Protein AF-A0A7X7QV03-F1 (afdb_monomer)

Solvent-accessible surface area (backbone atoms only — not comparable to full-atom values): 6296 Å² total; per-residue (Å²): 118,90,61,52,71,51,69,78,62,36,50,78,43,77,78,42,81,59,85,38,38,40,30,37,37,34,27,37,96,81,48,48,44,33,36,41,41,37,42,54,74,68,66,85,74,63,60,47,76,44,63,62,94,65,67,80,91,40,44,28,34,46,96,92,39,82,41,44,32,60,57,38,50,74,73,30,44,82,43,59,52,43,95,91,49,56,39,38,78,49,65,37,34,22,47,68,58,50,52,51,51,59,55,52,57,75,76,54,134

Radius of gyration: 15.02 Å; Cα contacts (8 Å, |Δi|>4): 185; chains: 1; bounding box: 32×31×48 Å

Foldseek 3Di:
DVCPVQVVAWDWDFPDDDQFKTWIWTAHPVRQKIKIKMAGHDDPDQKDFAADDDDAPWWWQWPNDIDGNVCCNPRGDIFGADPVGRMGMTMIGTPVSVVVVVVVVVVDD

Sequence (109 aa):
KKMRAFYENCICLPLIRSENFTILQYSDDEEKTIILQLFEEKSFQQELI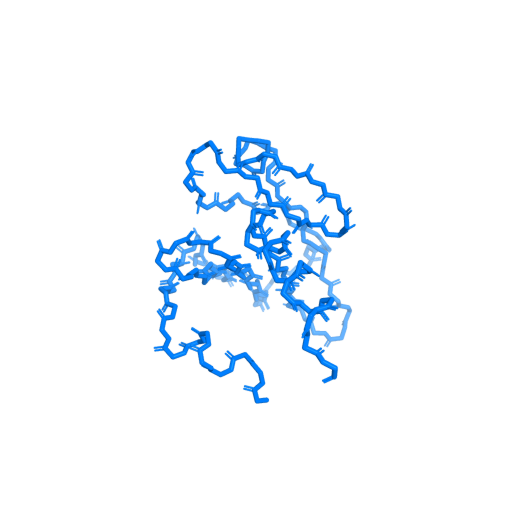VFPKLKKGKQYILNNEVYTSQQLTENGIKLTFSESVRSCTVILKDTYSEAIRARIAKYIP

Mean predicted aligned error: 4.94 Å

Secondary structure (DSSP, 8-state):
-TTHHHHHHPEEEEEEE-SSEEEEEEE-TT-SEEEEEEEESS---SEEEE-----TT-EEEETTEEEEHHHHHHH-EEEEPPSSSSEEEEEEEEHHHHHHHHHHHTT--

Structure (mmCIF, N/CA/C/O backbone):
data_AF-A0A7X7QV03-F1
#
_entry.id   AF-A0A7X7QV03-F1
#
loop_
_atom_site.group_PDB
_atom_site.id
_atom_site.type_symbol
_atom_site.label_atom_id
_atom_site.label_alt_id
_atom_site.label_comp_id
_atom_site.label_asym_id
_atom_site.label_entity_id
_atom_site.label_seq_id
_atom_site.pdbx_PDB_ins_code
_atom_site.Cartn_x
_atom_site.Cartn_y
_atom_site.Cartn_z
_atom_site.occupancy
_atom_site.B_iso_or_equiv
_atom_site.auth_seq_id
_atom_site.auth_comp_id
_atom_site.auth_asym_id
_atom_site.auth_atom_id
_atom_site.pdbx_PDB_model_num
ATOM 1 N N . LYS A 1 1 ? -0.130 -18.408 9.401 1.00 51.94 1 LYS A N 1
ATOM 2 C CA . LYS A 1 1 ? -1.594 -18.443 9.682 1.00 51.94 1 LYS A CA 1
ATOM 3 C C . LYS A 1 1 ? -2.215 -17.058 9.934 1.00 51.94 1 LYS A C 1
ATOM 5 O O . LYS A 1 1 ? -3.262 -16.818 9.356 1.00 51.94 1 LYS A O 1
ATOM 10 N N . LYS A 1 2 ? -1.602 -16.139 10.707 1.00 63.56 2 LYS A N 1
ATOM 11 C CA . LYS A 1 2 ? -2.222 -14.846 11.105 1.00 63.56 2 LYS A CA 1
ATOM 12 C C . LYS A 1 2 ? -2.667 -13.906 9.963 1.00 63.56 2 LYS A C 1
ATOM 14 O O . LYS A 1 2 ? -3.626 -13.179 10.158 1.00 63.56 2 LYS A O 1
ATOM 19 N N . MET A 1 3 ? -2.044 -13.956 8.783 1.00 82.06 3 MET A N 1
ATOM 20 C CA . MET A 1 3 ? -2.425 -13.109 7.635 1.00 82.06 3 MET A CA 1
ATOM 21 C C . MET A 1 3 ? -3.442 -13.749 6.682 1.00 82.06 3 MET A C 1
ATOM 23 O O . MET A 1 3 ? -3.906 -13.093 5.759 1.00 82.06 3 MET A O 1
ATOM 27 N N . ARG A 1 4 ? -3.800 -15.025 6.878 1.00 82.81 4 ARG A N 1
ATOM 28 C CA . ARG A 1 4 ? -4.681 -15.742 5.944 1.00 82.81 4 ARG A CA 1
ATOM 29 C C . ARG A 1 4 ? -6.064 -15.092 5.854 1.00 82.81 4 ARG A C 1
ATOM 31 O O . ARG A 1 4 ? -6.522 -14.821 4.756 1.00 82.81 4 ARG A O 1
ATOM 38 N N . ALA A 1 5 ? -6.652 -14.760 7.002 1.00 86.94 5 ALA A N 1
ATOM 39 C CA . ALA A 1 5 ? -7.951 -14.095 7.068 1.00 86.94 5 ALA A CA 1
ATOM 40 C C . ALA A 1 5 ? -7.951 -12.714 6.388 1.00 86.94 5 ALA A C 1
ATOM 42 O O . ALA A 1 5 ? -8.967 -12.310 5.834 1.00 86.94 5 ALA A O 1
ATOM 43 N N . PHE A 1 6 ? -6.817 -12.002 6.405 1.00 90.56 6 PHE A N 1
ATOM 44 C CA . PHE A 1 6 ? -6.675 -10.750 5.661 1.00 90.56 6 PHE A CA 1
ATOM 45 C C . PHE A 1 6 ? -6.737 -11.015 4.155 1.00 90.56 6 PHE A C 1
ATOM 47 O O . PHE A 1 6 ? -7.578 -10.438 3.480 1.00 90.56 6 PHE A O 1
ATOM 54 N N . TYR A 1 7 ? -5.909 -11.928 3.638 1.00 91.44 7 TYR A N 1
ATOM 55 C CA . TYR A 1 7 ? -5.860 -12.208 2.199 1.00 91.44 7 TYR A CA 1
ATOM 56 C C . TYR A 1 7 ? -7.153 -12.816 1.638 1.00 91.44 7 TYR A C 1
ATOM 58 O O . TYR A 1 7 ? -7.443 -12.633 0.463 1.00 91.44 7 TYR A O 1
ATOM 66 N N . GLU A 1 8 ? -7.938 -13.514 2.462 1.00 90.44 8 GLU A N 1
ATOM 67 C CA . GLU A 1 8 ? -9.249 -14.050 2.069 1.00 90.44 8 GLU A CA 1
ATOM 68 C C . GLU A 1 8 ? -10.311 -12.955 1.861 1.00 90.44 8 GLU A C 1
ATOM 70 O O . GLU A 1 8 ? -11.274 -13.191 1.140 1.00 90.44 8 GLU A O 1
ATOM 75 N N . ASN A 1 9 ? -10.140 -11.771 2.464 1.00 90.31 9 ASN A N 1
ATOM 76 C CA . ASN A 1 9 ? -11.150 -10.703 2.460 1.00 90.31 9 ASN A CA 1
ATOM 77 C C . ASN A 1 9 ? -10.638 -9.357 1.919 1.00 90.31 9 ASN A C 1
ATOM 79 O O . ASN A 1 9 ? -11.407 -8.407 1.823 1.00 90.31 9 ASN A O 1
ATOM 83 N N . CYS A 1 10 ? -9.348 -9.231 1.603 1.00 94.88 10 CYS A N 1
ATOM 84 C CA . CYS A 1 10 ? -8.798 -7.984 1.086 1.00 94.88 10 CYS A CA 1
ATOM 85 C C . CYS A 1 10 ? -9.140 -7.784 -0.394 1.00 94.88 10 CYS A C 1
ATOM 87 O O . CYS A 1 10 ? -9.236 -8.733 -1.174 1.0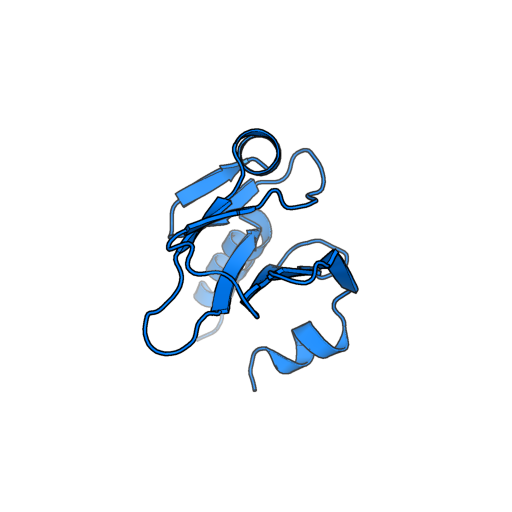0 94.88 10 CYS A O 1
ATOM 89 N N . ILE A 1 11 ? -9.200 -6.525 -0.804 1.00 95.12 11 ILE A N 1
ATOM 90 C CA . ILE A 1 11 ? -9.195 -6.125 -2.206 1.00 95.12 11 ILE A CA 1
ATOM 91 C C . ILE A 1 11 ? -7.741 -6.032 -2.665 1.00 95.12 11 ILE A C 1
ATOM 93 O O . ILE A 1 11 ? -6.931 -5.374 -2.015 1.00 95.12 11 ILE A O 1
ATOM 97 N N . CYS A 1 12 ? -7.420 -6.654 -3.801 1.00 96.25 12 CYS A N 1
ATOM 98 C CA . CYS A 1 12 ? -6.138 -6.487 -4.481 1.00 96.25 12 CYS A CA 1
ATOM 99 C C . CYS A 1 12 ? -6.283 -5.492 -5.638 1.00 96.25 12 CYS A C 1
ATOM 101 O O . CYS A 1 12 ? -6.994 -5.750 -6.609 1.00 96.25 12 CYS A O 1
ATOM 103 N N . LEU A 1 13 ? -5.564 -4.376 -5.559 1.00 95.75 13 LEU A N 1
ATOM 104 C CA . LEU A 1 13 ? -5.482 -3.347 -6.585 1.00 95.75 13 LEU A CA 1
ATOM 105 C C . LEU A 1 13 ? -4.085 -3.359 -7.229 1.00 95.75 13 LEU A C 1
ATOM 107 O O . LEU A 1 13 ? -3.104 -3.054 -6.547 1.00 95.75 13 LEU A O 1
ATOM 111 N N . PRO A 1 14 ? -3.954 -3.643 -8.536 1.00 95.44 14 PRO A N 1
ATOM 112 C CA . PRO A 1 14 ? -2.697 -3.412 -9.238 1.00 95.44 14 PRO A CA 1
ATOM 113 C C . PRO A 1 14 ? -2.444 -1.904 -9.368 1.00 95.44 14 PRO A C 1
ATOM 115 O O . PRO A 1 14 ? -3.225 -1.187 -9.994 1.00 95.44 14 PRO A O 1
ATOM 118 N N . LEU A 1 15 ? -1.352 -1.421 -8.773 1.00 94.81 15 LEU A N 1
ATOM 119 C CA . LEU A 1 15 ? -0.897 -0.035 -8.920 1.00 94.81 15 LEU A CA 1
ATOM 120 C C . LEU A 1 15 ? -0.084 0.137 -10.205 1.00 94.81 15 LEU A C 1
ATOM 122 O O . LEU A 1 15 ? -0.276 1.108 -10.931 1.00 94.81 15 LEU A O 1
ATOM 126 N N . ILE A 1 16 ? 0.801 -0.822 -10.492 1.00 93.06 16 ILE A N 1
ATOM 127 C CA . ILE A 1 16 ? 1.603 -0.881 -11.719 1.00 93.06 16 ILE A CA 1
ATOM 128 C C . ILE A 1 16 ? 1.669 -2.332 -12.189 1.00 93.06 16 IL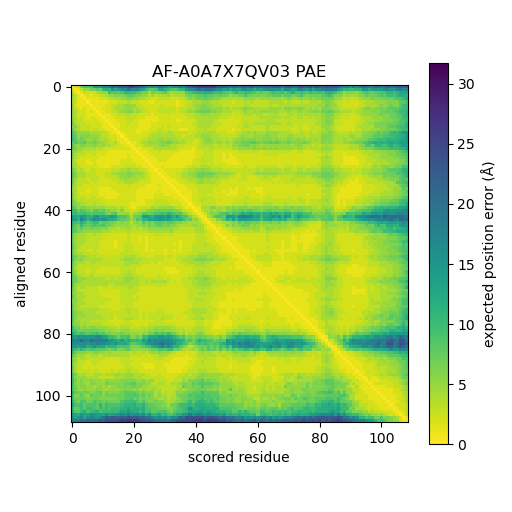E A C 1
ATOM 130 O O . ILE A 1 16 ? 1.890 -3.244 -11.393 1.00 93.06 16 ILE A O 1
ATOM 134 N N . ARG A 1 17 ? 1.528 -2.536 -13.499 1.00 90.81 17 ARG A N 1
ATOM 135 C CA . ARG A 1 17 ? 1.869 -3.789 -14.173 1.00 90.81 17 ARG A CA 1
ATOM 136 C C . ARG A 1 17 ? 2.632 -3.455 -15.447 1.00 90.81 17 ARG A C 1
ATOM 138 O O . ARG A 1 17 ? 2.073 -2.868 -16.366 1.00 90.81 17 ARG A O 1
ATOM 145 N N . SER A 1 18 ? 3.909 -3.802 -15.474 1.00 89.19 18 SER A N 1
ATOM 146 C CA . SER A 1 18 ? 4.821 -3.547 -16.589 1.00 89.19 18 SER A CA 1
ATOM 147 C C . SER A 1 18 ? 5.718 -4.761 -16.819 1.00 89.19 18 SER A C 1
ATOM 149 O O . S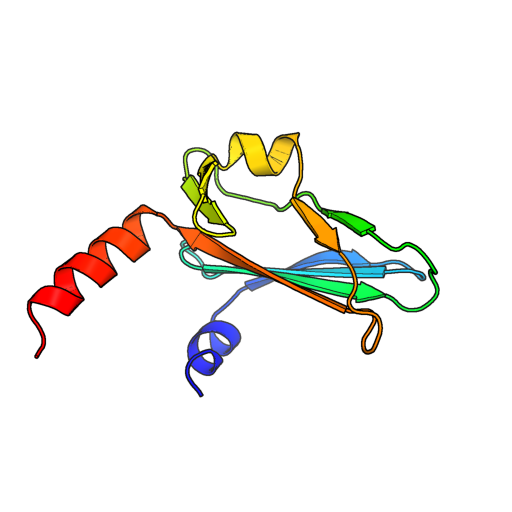ER A 1 18 ? 5.671 -5.722 -16.056 1.00 89.19 18 SER A O 1
ATOM 151 N N . GLU A 1 19 ? 6.561 -4.710 -17.847 1.00 86.94 19 GLU A N 1
ATOM 152 C CA . GLU A 1 19 ? 7.558 -5.759 -18.097 1.00 86.94 19 GLU A CA 1
ATOM 153 C C . GLU A 1 19 ? 8.672 -5.810 -17.042 1.00 86.94 19 GLU A C 1
ATOM 155 O O . GLU A 1 19 ? 9.343 -6.831 -16.916 1.00 86.94 19 GLU A O 1
ATOM 160 N N . ASN A 1 20 ? 8.874 -4.715 -16.303 1.00 88.81 20 ASN A N 1
ATOM 161 C CA . ASN A 1 20 ? 9.960 -4.583 -15.333 1.00 88.81 20 ASN A CA 1
ATOM 162 C C . ASN A 1 20 ? 9.488 -4.821 -13.899 1.00 88.81 20 ASN A C 1
ATOM 164 O O . ASN A 1 20 ? 10.224 -5.405 -13.106 1.00 88.81 20 ASN A O 1
ATOM 168 N N . PHE A 1 21 ? 8.274 -4.369 -13.579 1.00 90.31 21 PHE A N 1
ATOM 169 C CA . PHE A 1 21 ? 7.717 -4.394 -12.231 1.00 90.31 21 PHE A CA 1
ATOM 170 C C . PHE A 1 21 ? 6.228 -4.714 -12.228 1.00 90.31 21 PHE A C 1
ATOM 172 O O . PHE A 1 21 ? 5.461 -4.198 -13.053 1.00 90.31 21 PHE A O 1
ATOM 179 N N . THR A 1 22 ? 5.822 -5.448 -11.198 1.00 93.38 22 THR A N 1
ATOM 180 C CA . THR A 1 22 ? 4.435 -5.569 -10.761 1.00 93.38 22 THR A CA 1
ATOM 181 C C . THR A 1 22 ? 4.319 -5.031 -9.341 1.00 93.38 22 THR A C 1
ATOM 183 O O . THR A 1 22 ? 5.050 -5.455 -8.449 1.00 93.38 22 THR A O 1
ATOM 186 N N . ILE A 1 23 ? 3.395 -4.096 -9.124 1.00 94.50 23 ILE A N 1
ATOM 187 C CA . ILE A 1 23 ? 3.131 -3.494 -7.816 1.00 94.50 23 ILE A CA 1
ATOM 188 C C . ILE A 1 23 ? 1.659 -3.680 -7.486 1.00 94.50 23 ILE A C 1
ATOM 190 O O . ILE A 1 23 ? 0.783 -3.203 -8.212 1.00 94.50 23 ILE A O 1
ATOM 194 N N . LEU A 1 24 ? 1.398 -4.357 -6.377 1.00 96.62 24 LEU A N 1
ATOM 195 C CA . LEU A 1 24 ? 0.071 -4.687 -5.885 1.00 96.62 24 LEU A CA 1
ATOM 196 C C . LEU A 1 24 ? -0.159 -4.004 -4.541 1.00 96.62 24 LEU A C 1
ATOM 198 O O . LEU A 1 24 ? 0.710 -4.010 -3.671 1.00 96.62 24 LEU A O 1
ATOM 202 N N . GLN A 1 25 ? -1.350 -3.447 -4.368 1.00 97.31 25 GLN A N 1
ATOM 203 C CA . GLN A 1 25 ? -1.843 -2.962 -3.093 1.00 97.31 25 GLN A CA 1
ATOM 204 C C . GLN A 1 25 ? -2.991 -3.850 -2.635 1.00 97.31 25 GLN A C 1
ATOM 206 O O . GLN A 1 25 ? -4.012 -3.941 -3.308 1.00 97.31 25 GLN A O 1
ATOM 211 N N . TYR A 1 26 ? -2.847 -4.452 -1.467 1.00 97.56 26 TYR A N 1
ATOM 212 C CA . TYR A 1 26 ? -3.913 -5.177 -0.796 1.00 97.56 26 TYR A CA 1
ATOM 213 C C . TYR A 1 26 ? -4.458 -4.315 0.324 1.00 97.56 26 TYR A C 1
ATOM 215 O O . TYR A 1 26 ? -3.678 -3.781 1.109 1.00 97.56 26 TYR A O 1
ATOM 223 N N . SER A 1 27 ? -5.771 -4.203 0.441 1.00 96.38 27 SER A N 1
ATOM 224 C CA . SER A 1 27 ? -6.406 -3.463 1.531 1.00 96.38 27 SER A CA 1
ATOM 225 C C . SER A 1 27 ? -7.689 -4.147 1.962 1.00 96.38 27 SER A C 1
ATOM 227 O O . SER A 1 27 ? -8.444 -4.622 1.117 1.00 96.38 27 SER A O 1
ATOM 229 N N . ASP A 1 28 ? -7.958 -4.175 3.264 1.00 92.56 28 ASP A N 1
ATOM 230 C CA . ASP A 1 28 ? -9.324 -4.422 3.731 1.00 92.56 28 ASP A CA 1
ATOM 231 C C . ASP A 1 28 ? -10.232 -3.213 3.412 1.00 92.56 28 ASP A C 1
ATOM 233 O O . ASP A 1 28 ? -9.743 -2.120 3.108 1.00 92.56 28 ASP A O 1
ATOM 237 N N . ASP A 1 29 ? -11.553 -3.398 3.462 1.00 88.06 29 ASP A N 1
ATOM 238 C CA . ASP A 1 29 ? -12.536 -2.369 3.077 1.00 88.06 29 ASP A CA 1
ATOM 239 C C . ASP A 1 29 ? -12.400 -1.065 3.876 1.00 88.06 29 ASP A C 1
ATOM 241 O O . ASP A 1 29 ? -12.688 0.036 3.390 1.00 88.06 29 ASP A O 1
ATOM 245 N N . GLU A 1 30 ? -11.938 -1.171 5.119 1.00 90.44 30 GLU A N 1
ATOM 246 C CA . GLU A 1 30 ? -11.725 -0.050 6.026 1.00 90.44 30 GLU A CA 1
ATOM 247 C C . GLU A 1 30 ? -10.284 0.471 5.988 1.00 90.44 30 GLU A C 1
ATOM 249 O O . GLU A 1 30 ? -9.965 1.399 6.725 1.00 90.44 30 GLU A O 1
ATOM 254 N N . GLU A 1 31 ? -9.426 -0.062 5.118 1.00 93.00 31 GLU A N 1
ATOM 255 C CA . GLU A 1 31 ? -7.974 0.144 5.076 1.00 93.00 31 GLU A CA 1
ATOM 256 C C . GLU A 1 31 ? -7.297 0.111 6.460 1.00 93.00 31 GLU A C 1
ATOM 258 O O . GLU A 1 31 ? -6.373 0.880 6.731 1.00 93.00 31 GLU A O 1
ATOM 263 N N . LYS A 1 32 ? -7.748 -0.767 7.361 1.00 93.12 32 LYS A N 1
AT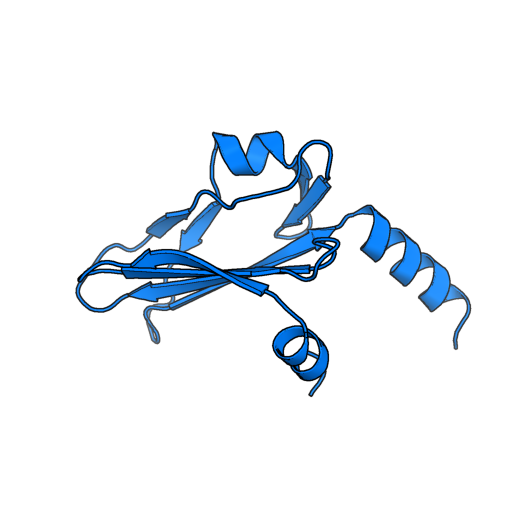OM 264 C CA . LYS A 1 32 ? -7.097 -0.960 8.667 1.00 93.12 32 LYS A CA 1
ATOM 265 C C . LYS A 1 32 ? -5.697 -1.520 8.480 1.00 93.12 32 LYS A C 1
ATOM 267 O O . LYS A 1 32 ? -4.776 -1.197 9.229 1.00 93.12 32 LYS A O 1
ATOM 272 N N . THR A 1 33 ? -5.546 -2.398 7.496 1.00 94.19 33 THR A N 1
ATOM 273 C CA . THR A 1 33 ? -4.268 -2.910 7.014 1.00 94.19 33 THR A CA 1
ATOM 274 C C . THR A 1 33 ? -4.180 -2.702 5.511 1.00 94.19 33 THR A C 1
ATOM 276 O O . THR A 1 33 ? -5.090 -3.073 4.768 1.00 94.19 33 THR A O 1
ATOM 279 N N . ILE A 1 34 ? -3.058 -2.142 5.068 1.00 96.44 34 ILE A N 1
ATOM 280 C CA . ILE A 1 34 ? -2.686 -2.073 3.658 1.00 96.44 34 ILE A CA 1
ATOM 281 C C . ILE A 1 34 ? -1.338 -2.760 3.487 1.00 96.44 34 ILE A C 1
ATOM 283 O O . ILE A 1 34 ? -0.417 -2.536 4.271 1.00 96.44 34 ILE A O 1
ATOM 287 N N . ILE A 1 35 ? -1.212 -3.587 2.456 1.00 95.81 35 ILE A N 1
ATOM 288 C CA . ILE A 1 35 ? 0.042 -4.236 2.086 1.00 95.81 35 ILE A CA 1
ATOM 289 C C . ILE A 1 35 ? 0.405 -3.802 0.677 1.00 95.81 35 ILE A C 1
ATOM 291 O O . ILE A 1 35 ? -0.360 -4.024 -0.256 1.00 95.81 35 ILE A O 1
ATOM 295 N N . LEU A 1 36 ? 1.585 -3.220 0.522 1.00 96.00 36 LEU A N 1
ATOM 296 C CA . LEU A 1 36 ? 2.208 -3.009 -0.774 1.00 96.00 36 LEU A CA 1
ATOM 297 C C . LEU A 1 36 ? 3.156 -4.169 -1.035 1.00 96.00 36 LEU A C 1
ATOM 299 O O . LEU A 1 36 ? 4.075 -4.400 -0.250 1.00 96.00 36 LEU A O 1
ATOM 303 N N . GLN A 1 37 ? 2.926 -4.894 -2.123 1.00 93.62 37 GLN A N 1
ATOM 304 C CA . GLN A 1 37 ? 3.841 -5.912 -2.617 1.00 93.62 37 GLN A CA 1
ATOM 305 C C . GLN A 1 37 ? 4.391 -5.482 -3.959 1.00 93.62 37 GLN A C 1
ATOM 307 O O . GLN A 1 37 ? 3.644 -5.135 -4.872 1.00 93.62 37 GLN A O 1
ATOM 312 N N . LEU A 1 38 ? 5.706 -5.532 -4.067 1.00 92.06 38 LEU A N 1
ATOM 313 C CA . LEU A 1 38 ? 6.418 -5.227 -5.284 1.00 92.06 38 LEU A CA 1
ATOM 314 C C . LEU A 1 38 ? 7.204 -6.462 -5.714 1.00 92.06 38 LEU A C 1
ATOM 316 O O . LEU A 1 38 ? 7.892 -7.072 -4.896 1.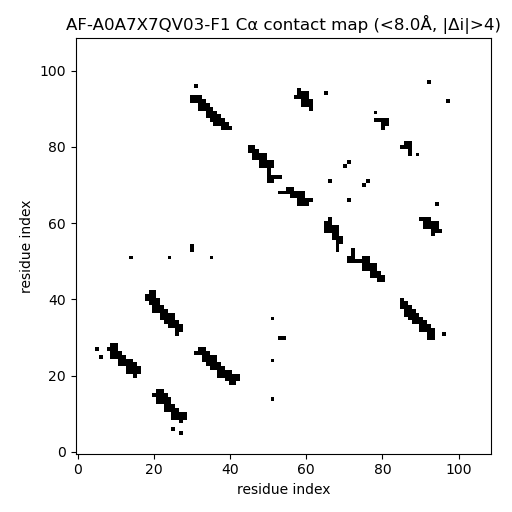00 92.06 38 LEU A O 1
ATOM 320 N N . PHE A 1 39 ? 7.117 -6.783 -6.999 1.00 90.31 39 PHE A N 1
ATOM 321 C CA . PHE A 1 39 ? 7.859 -7.844 -7.667 1.00 90.31 39 PHE A CA 1
ATOM 322 C C . PHE A 1 39 ? 8.609 -7.231 -8.847 1.00 90.31 39 PHE A C 1
ATOM 324 O O . PHE A 1 39 ? 8.005 -6.547 -9.677 1.00 90.31 39 PHE A O 1
ATOM 331 N N . GLU A 1 40 ? 9.917 -7.443 -8.907 1.00 87.69 40 GLU A N 1
ATOM 332 C CA . GLU A 1 40 ? 10.751 -7.039 -10.033 1.00 87.69 40 GLU A CA 1
ATOM 333 C C . GLU A 1 40 ? 11.080 -8.243 -10.907 1.00 87.69 40 GLU A C 1
ATOM 335 O O . GLU A 1 40 ? 11.493 -9.292 -10.421 1.00 87.69 40 GLU A O 1
ATOM 340 N N . GLU A 1 41 ? 10.891 -8.058 -12.209 1.00 82.00 41 GLU A N 1
ATOM 341 C CA . GLU A 1 41 ? 11.015 -9.114 -13.212 1.00 82.00 41 GLU A CA 1
ATOM 342 C C . GLU A 1 41 ? 12.318 -8.971 -14.010 1.00 82.00 41 GLU A C 1
ATOM 344 O O . GLU A 1 41 ? 13.045 -9.939 -14.214 1.00 82.00 41 GLU A O 1
ATOM 349 N N . LYS A 1 42 ? 12.624 -7.752 -14.481 1.00 78.81 42 LYS A N 1
ATOM 350 C CA . LYS A 1 42 ? 13.711 -7.506 -15.455 1.00 78.81 42 LYS A CA 1
ATOM 351 C C . LYS A 1 42 ? 14.570 -6.275 -15.178 1.00 78.81 42 LYS A C 1
ATOM 353 O O . LYS A 1 42 ? 15.440 -5.939 -15.979 1.00 78.81 42 LYS A O 1
ATOM 358 N N . SER A 1 43 ? 14.315 -5.568 -14.087 1.00 74.31 43 SER A N 1
ATOM 359 C CA . SER A 1 43 ? 15.067 -4.363 -13.752 1.00 74.31 43 SER A CA 1
ATOM 360 C C . SER A 1 43 ? 16.283 -4.686 -12.861 1.00 74.31 43 SER A C 1
ATOM 362 O O . SER A 1 43 ? 16.398 -5.771 -12.288 1.00 74.31 43 SER A O 1
ATOM 364 N N . PHE A 1 44 ? 17.215 -3.729 -12.779 1.00 77.50 44 PHE A N 1
ATOM 365 C CA . PHE A 1 44 ? 18.331 -3.733 -11.829 1.00 77.50 44 PHE A CA 1
ATOM 366 C C . PHE A 1 44 ? 18.267 -2.577 -10.814 1.00 77.50 44 PHE A C 1
ATOM 368 O O . PHE A 1 44 ? 19.235 -2.350 -10.090 1.00 77.50 44 PHE A O 1
ATOM 375 N N . GLN A 1 45 ? 17.146 -1.854 -10.728 1.00 83.31 45 GLN A N 1
ATOM 376 C CA . GLN A 1 45 ? 16.955 -0.756 -9.774 1.00 83.31 45 GLN A CA 1
ATOM 377 C C . GLN A 1 45 ? 17.067 -1.245 -8.324 1.00 83.31 45 GLN A C 1
ATOM 379 O O . GLN A 1 45 ? 16.549 -2.296 -7.975 1.00 83.31 45 GLN A O 1
ATOM 384 N N . GLN A 1 46 ? 17.754 -0.488 -7.466 1.00 83.75 46 GLN A N 1
ATOM 385 C CA . GLN A 1 46 ? 17.927 -0.851 -6.050 1.00 83.75 46 GLN A CA 1
ATOM 386 C C . GLN A 1 46 ? 16.784 -0.355 -5.159 1.00 83.75 46 GLN A C 1
ATOM 388 O O . GLN A 1 46 ? 16.530 -0.910 -4.088 1.00 83.75 46 GLN A O 1
ATOM 393 N N . GLU A 1 47 ? 16.065 0.667 -5.613 1.00 88.38 47 GLU A N 1
ATOM 394 C CA . GLU A 1 47 ? 14.922 1.233 -4.913 1.00 88.38 47 GLU A CA 1
ATOM 395 C C . GLU A 1 47 ? 13.888 1.790 -5.892 1.00 88.38 47 GLU A C 1
ATOM 397 O O . GLU A 1 47 ? 14.208 2.116 -7.037 1.00 88.38 47 GLU A O 1
ATOM 402 N N . LEU A 1 48 ? 12.644 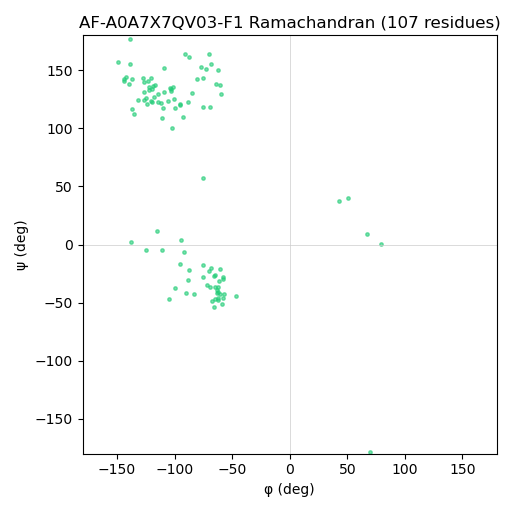1.894 -5.427 1.00 90.94 48 LEU A N 1
ATOM 403 C CA . LEU A 1 48 ? 11.526 2.452 -6.177 1.00 90.94 48 LEU A CA 1
ATOM 404 C C . LEU A 1 48 ? 10.595 3.228 -5.240 1.00 90.94 48 LEU A C 1
ATOM 406 O O . LEU A 1 48 ? 10.358 2.813 -4.107 1.00 90.94 48 LEU A O 1
ATOM 410 N N . ILE A 1 49 ? 10.050 4.352 -5.709 1.00 94.19 49 ILE A N 1
ATOM 411 C CA . ILE A 1 49 ? 9.050 5.129 -4.965 1.00 94.19 49 ILE A CA 1
ATOM 412 C C . ILE A 1 49 ? 7.657 4.708 -5.433 1.00 94.19 49 ILE A C 1
ATOM 414 O O . ILE A 1 49 ? 7.324 4.830 -6.611 1.00 94.19 49 ILE A O 1
ATOM 418 N N . VAL A 1 50 ? 6.844 4.204 -4.506 1.00 94.19 50 VAL A N 1
ATOM 419 C CA . VAL A 1 50 ? 5.479 3.734 -4.767 1.00 94.19 50 VAL A CA 1
ATOM 420 C C . VAL A 1 50 ? 4.463 4.680 -4.159 1.00 94.19 50 VAL A C 1
ATOM 422 O O . VAL A 1 50 ? 4.535 4.997 -2.977 1.00 94.19 50 VAL A O 1
ATOM 425 N N . PHE A 1 51 ? 3.467 5.068 -4.946 1.00 95.81 51 PHE A N 1
ATOM 426 C CA . PHE A 1 51 ? 2.381 5.939 -4.507 1.00 95.81 51 PHE A CA 1
ATOM 427 C C . PHE A 1 51 ? 1.123 5.097 -4.243 1.00 95.81 51 PHE A C 1
ATOM 429 O O . PHE A 1 51 ? 0.449 4.699 -5.199 1.00 95.81 51 PHE A O 1
ATOM 436 N N . PRO A 1 52 ? 0.807 4.763 -2.976 1.00 95.75 52 PRO A N 1
ATOM 437 C CA . PRO A 1 52 ? -0.388 3.990 -2.651 1.00 95.75 52 PRO A CA 1
ATOM 438 C C . PRO A 1 52 ? -1.667 4.791 -2.911 1.00 95.75 52 PRO A C 1
ATOM 440 O O . PRO A 1 52 ? -1.680 6.019 -2.834 1.00 95.75 52 PRO A O 1
ATOM 443 N N . LYS A 1 53 ? -2.782 4.094 -3.146 1.00 95.62 53 LYS A N 1
ATOM 444 C CA . LYS A 1 53 ? -4.117 4.708 -3.145 1.00 95.62 53 LYS A CA 1
ATOM 445 C C . LYS A 1 53 ? -4.726 4.587 -1.756 1.00 95.62 53 LYS A C 1
ATOM 447 O O . LYS A 1 53 ? -5.074 3.487 -1.347 1.00 95.62 53 LYS A O 1
ATOM 452 N N . LEU A 1 54 ? -4.850 5.706 -1.051 1.00 95.81 54 LEU A N 1
ATOM 453 C CA . LEU A 1 54 ? -5.309 5.755 0.340 1.00 95.81 54 LEU A CA 1
ATOM 454 C C . LEU A 1 54 ? -6.573 6.611 0.463 1.00 95.81 54 LEU A C 1
ATOM 456 O O . LEU A 1 54 ? -6.667 7.661 -0.183 1.00 95.81 54 LEU A O 1
ATOM 460 N N . LYS A 1 55 ? -7.522 6.240 1.335 1.00 94.94 55 LYS A N 1
ATOM 461 C CA . LYS A 1 55 ? -8.612 7.160 1.702 1.00 94.94 55 LYS A CA 1
ATOM 462 C C . LYS A 1 55 ? -8.049 8.387 2.421 1.00 94.94 55 LYS A C 1
ATOM 464 O O . LYS A 1 55 ? -7.176 8.294 3.288 1.00 94.94 55 LYS A O 1
ATOM 469 N N . LYS A 1 56 ? -8.594 9.550 2.061 1.00 94.56 56 LYS A N 1
ATOM 470 C CA . LYS A 1 56 ? -8.225 10.850 2.635 1.00 94.56 56 LYS A CA 1
ATOM 471 C C . LYS A 1 56 ? -8.530 10.902 4.133 1.00 94.56 56 LYS A C 1
ATOM 473 O O . LYS A 1 56 ? -9.485 10.288 4.601 1.00 94.56 56 LYS A O 1
ATOM 478 N N . GLY A 1 57 ? -7.738 11.683 4.865 1.00 93.81 57 GLY A N 1
ATOM 479 C CA . GLY A 1 57 ? -7.957 11.965 6.289 1.00 93.81 57 GLY A CA 1
ATOM 480 C C . GLY A 1 57 ? -7.504 10.860 7.245 1.00 93.81 57 GLY A C 1
ATOM 481 O O . GLY A 1 57 ? -7.630 11.023 8.453 1.00 93.81 57 GLY A O 1
ATOM 482 N N . LYS A 1 58 ? -6.950 9.756 6.734 1.00 95.50 58 LYS A N 1
ATOM 483 C CA . LYS A 1 58 ? -6.387 8.683 7.561 1.00 95.50 58 LYS A CA 1
ATOM 484 C C . LYS A 1 58 ? -4.929 8.909 7.914 1.00 95.50 58 LYS A C 1
ATOM 486 O O . LYS A 1 58 ? -4.234 9.671 7.235 1.00 95.50 58 LYS A O 1
ATOM 491 N N . GLN A 1 59 ? -4.481 8.201 8.943 1.00 97.19 59 GLN A N 1
ATOM 492 C CA . GLN A 1 59 ? -3.094 8.135 9.379 1.00 97.19 59 GLN A CA 1
ATOM 493 C C . GLN A 1 59 ? -2.650 6.679 9.465 1.00 97.19 59 GLN A C 1
ATOM 495 O O . GLN A 1 59 ? -3.394 5.816 9.926 1.00 97.19 59 GLN A O 1
ATOM 500 N N . TYR A 1 60 ? -1.421 6.425 9.043 1.00 97.19 60 TYR A N 1
ATOM 501 C CA . TYR A 1 60 ? -0.854 5.093 8.960 1.00 97.19 60 TYR A CA 1
ATOM 502 C C . TYR A 1 60 ? 0.477 5.028 9.691 1.00 97.19 60 TYR A C 1
ATOM 504 O O . TYR A 1 60 ? 1.273 5.964 9.646 1.00 97.19 60 TYR A O 1
ATOM 512 N N . ILE A 1 61 ? 0.717 3.895 10.338 1.00 96.81 61 ILE A N 1
ATOM 513 C CA . ILE A 1 61 ? 1.997 3.533 10.924 1.00 96.81 61 ILE A CA 1
ATOM 514 C C . ILE A 1 61 ? 2.822 2.830 9.848 1.00 96.81 61 ILE A C 1
ATOM 516 O O . ILE A 1 61 ? 2.399 1.798 9.318 1.00 96.81 61 ILE A O 1
ATOM 520 N N . LEU A 1 62 ? 4.000 3.377 9.564 1.00 94.88 62 LEU A N 1
ATOM 521 C CA . LEU A 1 62 ? 5.027 2.809 8.696 1.00 94.88 62 LEU A CA 1
ATOM 522 C C . LEU A 1 62 ? 6.361 2.900 9.436 1.00 94.88 62 LEU A C 1
ATOM 524 O O . LEU A 1 62 ? 6.744 3.981 9.862 1.00 94.88 62 LEU A O 1
ATOM 528 N N . ASN A 1 63 ? 7.067 1.779 9.609 1.00 90.94 63 ASN A N 1
ATOM 529 C CA . ASN A 1 63 ? 8.370 1.741 10.293 1.00 90.94 63 ASN A CA 1
ATOM 530 C C . ASN A 1 63 ? 8.380 2.435 11.675 1.00 90.94 63 ASN A C 1
ATOM 532 O O . ASN A 1 63 ? 9.346 3.095 12.035 1.00 90.94 63 ASN A O 1
ATOM 536 N N . ASN A 1 64 ? 7.305 2.262 12.457 1.00 91.38 64 ASN A N 1
ATOM 537 C CA . ASN A 1 64 ? 7.068 2.895 13.769 1.00 91.38 64 ASN A CA 1
ATOM 538 C C . ASN A 1 64 ? 6.863 4.419 13.755 1.00 91.38 64 ASN A C 1
ATOM 540 O O . ASN A 1 64 ? 6.760 5.026 14.819 1.00 91.38 64 ASN A O 1
ATOM 544 N N . GLU A 1 65 ? 6.729 5.026 12.583 1.00 95.31 65 GLU A N 1
ATOM 545 C CA . GLU A 1 65 ? 6.405 6.439 12.423 1.00 95.31 65 GLU A CA 1
ATOM 546 C C . GLU A 1 65 ? 4.985 6.611 11.883 1.00 95.31 65 GLU A C 1
ATOM 548 O O . GLU A 1 65 ? 4.445 5.735 11.202 1.00 95.31 65 GLU A O 1
ATOM 553 N N . VAL A 1 66 ? 4.363 7.743 12.213 1.00 96.69 66 VAL A N 1
ATOM 554 C CA . VAL A 1 66 ? 2.996 8.065 11.798 1.00 96.69 66 VAL A CA 1
ATOM 555 C C . VAL A 1 66 ? 3.030 9.014 10.614 1.00 96.69 66 VAL A C 1
ATOM 557 O O . VAL A 1 66 ? 3.584 10.107 10.697 1.00 96.69 66 VAL A O 1
ATOM 560 N N . TYR A 1 67 ? 2.352 8.617 9.545 1.00 97.44 67 TYR A N 1
ATOM 561 C CA . TYR A 1 67 ? 2.208 9.397 8.327 1.00 97.44 67 TYR A CA 1
ATOM 562 C C . TYR A 1 67 ? 0.737 9.619 8.011 1.00 97.44 67 TYR A C 1
ATOM 564 O O . TYR A 1 67 ? -0.093 8.720 8.146 1.00 97.44 67 TYR A O 1
ATOM 572 N N . THR A 1 68 ? 0.392 10.813 7.547 1.00 97.50 68 THR A N 1
ATOM 573 C CA . THR A 1 68 ? -0.939 11.059 6.990 1.00 97.50 68 THR A CA 1
ATOM 574 C C . THR A 1 68 ? -1.072 10.400 5.618 1.00 97.50 68 THR A C 1
ATOM 576 O O . THR A 1 68 ? -0.106 10.277 4.864 1.00 97.50 68 THR A O 1
ATOM 579 N N . SER A 1 69 ? -2.299 10.016 5.268 1.00 97.12 69 SER A N 1
ATOM 580 C CA . SER A 1 69 ? -2.673 9.578 3.917 1.00 97.12 69 SER A CA 1
ATOM 581 C C . SER A 1 69 ? -2.139 10.531 2.848 1.00 97.12 69 SER A C 1
ATOM 583 O O . SER A 1 69 ? -1.539 10.067 1.887 1.00 97.12 69 SER A O 1
ATOM 585 N N . GLN A 1 70 ? -2.274 11.844 3.064 1.00 97.31 70 GLN A N 1
ATOM 586 C CA . GLN A 1 70 ? -1.771 12.875 2.159 1.00 97.31 70 GLN A CA 1
ATOM 587 C C . GLN A 1 70 ? -0.254 12.777 1.949 1.00 97.31 70 GLN A C 1
ATOM 589 O O . GLN A 1 70 ? 0.191 12.678 0.808 1.00 97.31 70 GLN A O 1
ATOM 594 N N . GLN A 1 71 ? 0.531 12.723 3.032 1.00 97.19 71 GLN A N 1
ATOM 595 C CA . GLN A 1 71 ? 1.994 12.619 2.948 1.00 97.19 71 GLN A CA 1
ATOM 596 C C . GLN A 1 71 ? 2.440 11.391 2.150 1.00 97.19 71 GLN A C 1
ATOM 598 O O . GLN A 1 71 ? 3.350 11.500 1.332 1.00 97.19 71 GLN A O 1
ATOM 603 N N . LEU A 1 72 ? 1.796 10.240 2.363 1.00 96.69 72 LEU A N 1
ATOM 604 C CA . LEU A 1 72 ? 2.130 9.004 1.652 1.00 96.69 72 LEU A CA 1
ATOM 605 C C . LEU A 1 72 ? 1.692 9.040 0.182 1.00 96.69 72 LEU A C 1
ATOM 607 O O . LEU A 1 72 ? 2.382 8.490 -0.670 1.00 96.69 72 LEU A O 1
ATOM 611 N N . THR A 1 73 ? 0.567 9.688 -0.137 1.00 95.69 73 THR A N 1
ATOM 612 C CA .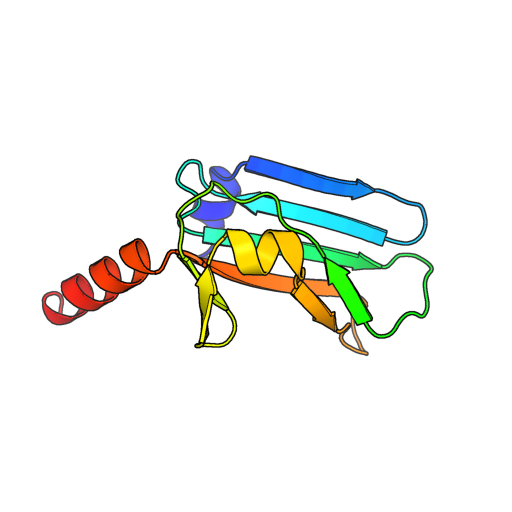 THR A 1 73 ? 0.100 9.827 -1.527 1.00 95.69 73 THR A CA 1
ATOM 613 C C . THR A 1 73 ? 0.884 10.864 -2.330 1.00 95.69 73 THR A C 1
ATOM 615 O O . THR A 1 73 ? 0.965 10.728 -3.545 1.00 95.69 73 THR A O 1
ATOM 618 N N . GLU A 1 74 ? 1.446 11.888 -1.681 1.00 95.50 74 GLU A N 1
ATOM 619 C CA . GLU A 1 74 ? 2.196 12.966 -2.345 1.00 95.50 74 GLU A CA 1
ATOM 620 C C . GLU A 1 74 ? 3.691 12.651 -2.463 1.00 95.50 74 GLU A C 1
ATOM 622 O O . GLU A 1 74 ? 4.279 12.883 -3.515 1.00 95.50 74 GLU A O 1
ATOM 627 N N . ASN A 1 75 ? 4.303 12.089 -1.416 1.00 96.56 75 ASN A N 1
ATOM 628 C CA . ASN A 1 75 ? 5.742 11.796 -1.399 1.00 96.56 75 ASN A CA 1
ATOM 629 C C . ASN A 1 75 ? 6.067 10.351 -1.804 1.00 96.56 75 ASN A C 1
ATOM 631 O O . ASN A 1 75 ? 7.212 10.038 -2.127 1.00 96.56 75 ASN A O 1
ATOM 635 N N . GLY A 1 76 ? 5.065 9.471 -1.786 1.00 95.25 76 GLY A N 1
ATOM 636 C CA . GLY A 1 76 ? 5.246 8.046 -2.010 1.00 95.25 76 GLY A CA 1
ATOM 637 C C . GLY A 1 76 ? 5.975 7.349 -0.860 1.00 95.25 76 GLY A C 1
ATOM 638 O O . GLY A 1 76 ? 6.319 7.929 0.169 1.00 95.25 76 GLY A O 1
ATOM 639 N N . ILE A 1 77 ? 6.187 6.052 -1.041 1.00 95.25 77 ILE A N 1
ATOM 640 C CA . ILE A 1 77 ? 6.879 5.169 -0.111 1.00 95.25 77 ILE A CA 1
ATOM 641 C C . ILE A 1 77 ? 8.075 4.587 -0.840 1.00 95.25 77 ILE A C 1
ATOM 643 O O . ILE A 1 77 ? 7.927 3.945 -1.881 1.00 95.25 77 ILE A O 1
ATOM 647 N N . LYS A 1 78 ? 9.261 4.789 -0.272 1.00 93.56 78 LYS A N 1
ATOM 648 C CA . LYS A 1 78 ? 10.486 4.201 -0.795 1.00 93.56 78 LYS A CA 1
ATOM 649 C C . LYS A 1 78 ? 10.540 2.717 -0.449 1.00 93.56 78 LYS A C 1
ATOM 651 O O . LYS A 1 78 ? 10.563 2.348 0.724 1.00 93.56 78 LYS A O 1
ATOM 656 N N . LEU A 1 79 ? 10.571 1.878 -1.474 1.00 88.25 79 LEU A N 1
ATOM 657 C CA . LEU A 1 79 ? 10.749 0.439 -1.369 1.00 88.25 79 LEU A CA 1
ATOM 658 C C . LEU A 1 79 ? 12.161 0.089 -1.820 1.00 88.25 79 LEU A C 1
ATOM 660 O O . LEU A 1 79 ? 12.550 0.408 -2.940 1.00 88.25 79 LEU A O 1
ATOM 664 N N . THR A 1 80 ? 12.913 -0.575 -0.952 1.00 86.00 80 THR A N 1
ATOM 665 C CA . THR A 1 80 ? 14.248 -1.091 -1.266 1.00 86.00 80 THR A CA 1
ATOM 666 C C . THR A 1 80 ? 14.151 -2.594 -1.487 1.00 86.00 80 THR A C 1
ATOM 668 O O . THR A 1 80 ? 13.475 -3.301 -0.732 1.00 86.00 80 THR A O 1
ATOM 671 N N . PHE A 1 81 ? 14.795 -3.078 -2.544 1.00 81.88 81 PHE A N 1
ATOM 672 C CA . PHE A 1 81 ? 14.832 -4.499 -2.865 1.00 81.88 81 PHE A CA 1
ATOM 673 C C . PHE A 1 81 ? 15.786 -5.243 -1.935 1.00 81.88 81 PHE A C 1
ATOM 675 O O . PHE A 1 81 ? 16.847 -4.730 -1.584 1.00 81.88 81 PHE A O 1
ATOM 682 N N . SER A 1 82 ? 15.427 -6.471 -1.558 1.00 70.75 82 SER A N 1
ATOM 683 C CA . SER A 1 82 ? 16.386 -7.374 -0.918 1.00 70.75 82 SER A CA 1
ATOM 684 C C . SER A 1 82 ? 17.269 -8.038 -1.980 1.00 70.75 82 SER A C 1
ATOM 686 O O . SER A 1 82 ? 16.785 -8.370 -3.061 1.00 70.75 82 SER A O 1
ATOM 688 N N . GLU A 1 83 ? 18.556 -8.244 -1.692 1.00 65.06 83 GLU A N 1
ATOM 689 C CA . GLU A 1 83 ? 19.518 -8.776 -2.675 1.00 65.06 83 GLU A CA 1
ATOM 690 C C . GLU A 1 83 ? 19.225 -10.224 -3.102 1.00 65.06 83 GLU A C 1
ATOM 692 O O . GLU A 1 83 ? 19.564 -10.625 -4.213 1.00 65.06 83 GLU A O 1
ATOM 697 N N . SER A 1 84 ? 18.583 -11.016 -2.238 1.00 69.00 84 SER A N 1
ATOM 698 C CA . SER A 1 84 ? 18.317 -12.439 -2.480 1.00 69.00 84 SER A CA 1
ATOM 699 C C . SER A 1 84 ? 17.000 -12.705 -3.211 1.00 69.00 84 SER A C 1
ATOM 701 O O . SER A 1 84 ? 16.893 -13.677 -3.956 1.00 69.00 84 SER A O 1
ATOM 703 N N . VAL A 1 85 ? 15.997 -11.846 -3.016 1.00 72.44 85 VAL A N 1
ATOM 704 C CA . VAL A 1 85 ? 14.702 -11.898 -3.699 1.00 72.44 85 VAL A CA 1
ATOM 705 C C . VAL A 1 85 ? 14.347 -10.476 -4.096 1.00 72.44 85 VAL A C 1
ATOM 707 O O . VAL A 1 85 ? 14.131 -9.628 -3.227 1.00 72.44 85 VAL A O 1
ATOM 710 N N . ARG A 1 86 ? 14.247 -10.218 -5.404 1.00 83.12 86 ARG A N 1
ATOM 711 C CA . ARG A 1 86 ? 13.905 -8.900 -5.963 1.00 83.12 86 ARG A CA 1
ATOM 712 C C . ARG A 1 86 ? 12.412 -8.592 -5.798 1.00 83.12 86 ARG A C 1
ATOM 714 O O . ARG A 1 86 ? 11.658 -8.378 -6.739 1.00 83.12 86 ARG A O 1
ATOM 721 N N . SER A 1 87 ? 11.975 -8.620 -4.548 1.00 88.31 87 SER A N 1
ATOM 722 C CA . SER A 1 87 ? 10.636 -8.289 -4.101 1.00 88.31 87 SER A CA 1
ATOM 723 C C . SER A 1 87 ? 10.717 -7.476 -2.817 1.00 88.31 87 SER A C 1
ATOM 725 O O . SER A 1 87 ? 11.689 -7.570 -2.064 1.00 88.31 87 SER A O 1
ATOM 727 N N . CYS A 1 88 ? 9.687 -6.682 -2.562 1.00 89.88 88 CYS A N 1
ATOM 728 C CA . CYS A 1 88 ? 9.563 -5.900 -1.342 1.00 89.88 88 CYS A CA 1
ATOM 729 C C . CYS A 1 88 ? 8.126 -5.995 -0.830 1.00 89.88 88 CYS A C 1
ATOM 731 O O . CYS A 1 88 ? 7.178 -6.023 -1.616 1.00 89.88 88 CYS A O 1
ATOM 733 N N . THR A 1 89 ? 7.958 -6.060 0.489 1.00 92.19 89 THR A N 1
ATOM 734 C CA . THR A 1 89 ? 6.645 -5.973 1.132 1.00 92.19 89 THR A CA 1
ATOM 735 C C . THR A 1 89 ? 6.681 -4.888 2.191 1.00 92.19 89 THR A C 1
ATOM 737 O O . THR A 1 89 ? 7.492 -4.945 3.112 1.00 92.19 89 THR A O 1
ATOM 740 N N . VAL A 1 90 ? 5.762 -3.934 2.085 1.00 94.44 90 VAL A N 1
ATOM 741 C CA . VAL A 1 90 ? 5.530 -2.910 3.103 1.00 94.44 90 VAL A CA 1
ATOM 742 C C . VAL A 1 90 ? 4.115 -3.039 3.631 1.00 94.44 90 VAL A C 1
ATOM 744 O O . VAL A 1 90 ? 3.171 -3.234 2.870 1.00 94.44 90 VAL A O 1
ATOM 747 N N . ILE A 1 91 ? 3.977 -2.932 4.949 1.00 95.00 91 ILE A N 1
ATOM 748 C CA . ILE A 1 91 ? 2.692 -2.992 5.637 1.00 95.00 91 ILE A CA 1
ATOM 749 C C . ILE A 1 91 ? 2.434 -1.632 6.271 1.00 95.00 91 ILE A C 1
ATOM 751 O O . ILE A 1 91 ? 3.223 -1.169 7.092 1.00 95.00 91 ILE A O 1
ATOM 755 N N . LEU A 1 92 ? 1.310 -1.027 5.908 1.00 96.00 92 LEU A N 1
ATOM 756 C CA . LEU A 1 92 ? 0.757 0.145 6.564 1.00 96.00 92 LEU A CA 1
ATOM 757 C C . LEU A 1 92 ? -0.376 -0.307 7.476 1.00 96.00 92 LEU A C 1
ATOM 759 O O . LEU A 1 92 ? -1.223 -1.115 7.082 1.00 96.00 92 LEU A O 1
ATOM 763 N N . LYS A 1 93 ? -0.407 0.234 8.689 1.00 95.06 93 LYS A N 1
ATOM 764 C CA . LYS A 1 93 ? -1.493 -0.027 9.634 1.00 95.06 93 LYS A CA 1
ATOM 765 C C . LYS A 1 93 ? -2.155 1.264 10.060 1.00 95.06 93 LYS A C 1
ATOM 767 O O . LYS A 1 93 ? -1.463 2.204 10.429 1.00 95.06 93 LYS A O 1
ATOM 772 N N . ASP A 1 94 ? -3.475 1.296 10.042 1.00 94.69 94 ASP A N 1
ATOM 773 C CA . ASP A 1 94 ? -4.247 2.433 10.532 1.00 94.69 94 ASP A CA 1
ATOM 774 C C . ASP A 1 94 ? -3.963 2.698 12.023 1.00 94.69 94 ASP A C 1
ATOM 776 O O . ASP A 1 94 ? -4.022 1.788 12.859 1.00 94.69 94 ASP A O 1
ATOM 780 N N . THR A 1 95 ? -3.653 3.952 12.363 1.00 92.31 95 THR A N 1
ATOM 781 C CA . THR A 1 95 ? -3.272 4.343 13.732 1.00 92.31 95 THR A CA 1
ATOM 782 C C . THR A 1 95 ? -4.402 4.117 14.731 1.00 92.31 95 THR A C 1
ATOM 784 O O . THR A 1 95 ? -4.155 3.656 15.848 1.00 92.31 95 THR A O 1
ATOM 787 N N . TYR A 1 96 ? -5.645 4.404 14.337 1.00 87.88 96 TYR A N 1
ATOM 788 C CA . TYR A 1 96 ? -6.818 4.261 15.196 1.00 87.88 96 TYR A CA 1
ATOM 789 C C . TYR A 1 96 ? -7.068 2.792 15.557 1.00 87.88 96 TYR A C 1
ATOM 791 O O . TYR A 1 96 ? -7.225 2.439 16.730 1.00 87.88 96 TYR A O 1
ATOM 799 N N . SER A 1 97 ? -7.021 1.916 14.558 1.00 87.00 97 SER A N 1
ATOM 800 C CA . SER A 1 97 ? -7.190 0.474 14.723 1.00 87.00 97 SER A CA 1
ATOM 801 C C . SER A 1 97 ? -6.101 -0.138 15.604 1.00 87.00 97 SER A C 1
ATOM 803 O O . SER A 1 97 ? -6.400 -0.972 16.465 1.00 87.00 97 SER A O 1
ATOM 805 N N . GLU A 1 98 ? -4.846 0.291 15.450 1.00 89.25 98 GLU A N 1
ATOM 806 C CA . GLU A 1 98 ? -3.755 -0.175 16.314 1.00 89.25 98 GLU A CA 1
ATOM 807 C C . GLU A 1 98 ? -3.892 0.352 17.750 1.00 89.25 98 GLU A C 1
ATOM 809 O O . GLU A 1 98 ? -3.653 -0.402 18.695 1.00 89.25 98 GLU A O 1
ATOM 814 N N . ALA A 1 99 ? -4.355 1.591 17.949 1.00 83.81 99 ALA A N 1
ATOM 815 C CA . ALA A 1 99 ? -4.616 2.133 19.283 1.00 83.81 99 ALA A CA 1
ATOM 816 C C . ALA A 1 99 ? -5.717 1.349 20.021 1.00 83.81 99 ALA A C 1
ATOM 818 O O . ALA A 1 99 ? -5.568 1.032 21.206 1.00 83.81 99 ALA A O 1
ATOM 819 N N . ILE A 1 100 ? -6.797 0.972 19.324 1.00 85.62 100 ILE A N 1
ATOM 820 C CA . ILE A 1 100 ? -7.847 0.107 19.882 1.00 85.62 100 ILE A CA 1
ATOM 821 C C . ILE A 1 100 ? -7.278 -1.263 20.253 1.00 85.62 100 ILE A C 1
ATOM 823 O O . ILE A 1 100 ? -7.501 -1.731 21.371 1.00 85.62 100 ILE A O 1
ATOM 827 N N . ARG A 1 101 ? -6.515 -1.897 19.354 1.00 84.94 101 ARG A N 1
ATOM 828 C CA . ARG A 1 101 ? -5.888 -3.205 19.614 1.00 84.94 101 ARG A CA 1
ATOM 829 C C . ARG A 1 101 ? -4.974 -3.159 20.834 1.00 84.94 101 ARG A C 1
ATOM 831 O O . ARG A 1 101 ? -5.082 -4.024 21.699 1.00 84.94 101 ARG A O 1
ATOM 838 N N . ALA A 1 102 ? -4.130 -2.133 20.939 1.00 84.44 102 ALA A N 1
ATOM 839 C CA . ALA A 1 102 ? -3.242 -1.937 22.080 1.00 84.44 102 ALA A CA 1
ATOM 840 C C . ALA A 1 102 ? -4.018 -1.727 23.387 1.00 84.44 102 ALA A C 1
ATOM 842 O O . ALA A 1 102 ? -3.598 -2.207 24.438 1.00 84.44 102 ALA A O 1
ATOM 843 N N . ARG A 1 103 ? -5.164 -1.035 23.339 1.00 86.50 103 ARG A N 1
ATOM 844 C CA . ARG A 1 103 ? -6.033 -0.865 24.506 1.00 86.50 103 ARG A CA 1
ATOM 845 C C . ARG A 1 103 ? -6.668 -2.187 24.923 1.00 86.50 103 ARG A C 1
ATOM 847 O O . ARG A 1 103 ? -6.578 -2.521 26.094 1.00 86.50 103 ARG A O 1
ATOM 854 N N . ILE A 1 104 ? -7.250 -2.943 23.993 1.00 86.19 104 ILE A N 1
ATOM 855 C CA . ILE A 1 104 ? -7.879 -4.247 24.272 1.00 86.19 104 ILE A CA 1
ATOM 856 C C . ILE A 1 104 ? -6.857 -5.245 24.831 1.00 86.19 104 ILE A C 1
ATOM 858 O O . ILE A 1 104 ? -7.148 -5.920 25.813 1.00 86.19 104 ILE A O 1
ATOM 862 N N . ALA A 1 105 ? -5.646 -5.291 24.268 1.00 84.88 105 ALA A N 1
ATOM 863 C CA . ALA A 1 105 ? -4.581 -6.190 24.715 1.00 84.88 105 ALA A CA 1
ATOM 864 C C . ALA A 1 105 ? -4.157 -5.969 26.180 1.00 84.88 105 ALA A C 1
ATOM 866 O O . ALA A 1 105 ? -3.621 -6.879 26.794 1.00 84.88 105 ALA A O 1
ATOM 867 N N . LYS A 1 106 ? -4.418 -4.792 26.767 1.00 83.38 106 LYS A N 1
ATOM 868 C CA . LYS A 1 106 ? -4.174 -4.542 28.199 1.00 83.38 106 LYS A CA 1
ATOM 869 C C . LYS A 1 106 ? -5.205 -5.200 29.122 1.00 83.38 106 LYS A C 1
ATOM 871 O O . LYS A 1 106 ? -4.951 -5.296 30.316 1.00 83.38 106 LYS A O 1
ATOM 876 N N . TYR A 1 107 ? -6.362 -5.599 28.594 1.00 81.19 107 TYR A N 1
ATOM 877 C CA . TYR A 1 107 ? -7.483 -6.149 29.366 1.00 81.19 107 TYR A CA 1
ATOM 878 C C . TYR A 1 107 ? -7.728 -7.642 29.113 1.00 81.19 107 TYR A C 1
ATOM 880 O O . TYR A 1 107 ? -8.587 -8.225 29.769 1.00 81.19 107 TYR A O 1
ATOM 888 N N . ILE A 1 108 ? -6.999 -8.260 28.179 1.00 70.94 108 ILE A N 1
ATOM 889 C CA . ILE A 1 108 ? -7.052 -9.701 27.916 1.00 70.94 108 ILE A CA 1
ATOM 890 C C . ILE A 1 108 ? -5.705 -10.289 28.373 1.00 70.94 108 ILE A C 1
ATOM 892 O O . ILE A 1 108 ? -4.702 -9.966 27.735 1.00 70.94 108 ILE A O 1
ATOM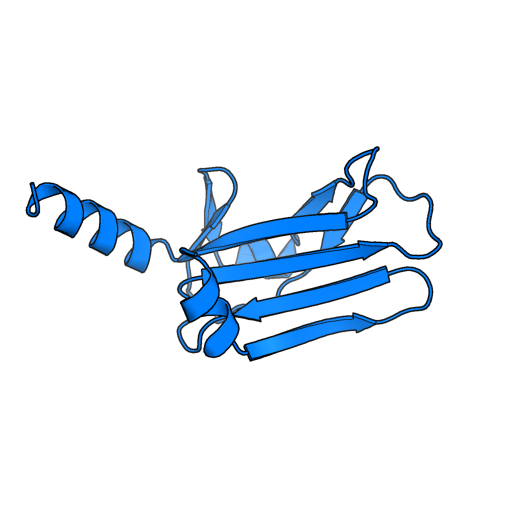 896 N N . PRO A 1 109 ? -5.662 -11.053 29.484 1.00 57.88 109 PRO A N 1
ATOM 897 C CA . PRO A 1 109 ? -4.436 -11.666 29.998 1.00 57.88 109 PRO A CA 1
ATOM 898 C C . PRO A 1 109 ? -3.844 -12.720 29.053 1.00 57.88 109 PRO A C 1
ATOM 900 O O . PRO A 1 109 ? -4.612 -13.332 28.271 1.00 57.88 109 PRO A O 1
#

Nearest PDB structures (foldseek):
  7bjt-assembly1_A  TM=6.384E-01  e=3.782E+00  Zobellia galactanivorans
  4i8o-assembly1_A  TM=7.169E-01  e=6.587E+00  Escherichia coli K-12
  4dte-assembly1_A  TM=4.775E-01  e=5.577E+00  Danio rerio
  6y2r-assembly1_B  TM=2.133E-01  e=8.224E+00  Escherichia coli K-12

pLDDT: mean 89.48, std 8.69, range [51.94, 97.56]